Protein AF-A0A657B4T4-F1 (afdb_monomer)

Radius of gyration: 13.11 Å; Cα contacts (8 Å, |Δi|>4): 41; chains: 1; bounding box: 29×31×33 Å

pLDDT: mean 88.01, std 9.2, range [48.56, 96.19]

Foldseek 3Di:
DDADPDDDDDPVNVVVLVPDDPQQVVQVVVQVVVCRVPVVAADQDDDPRNVDGDHDGDGPVDD

Mean predicted aligned error: 5.09 Å

Structure (mmCIF, N/CA/C/O backbone):
data_AF-A0A657B4T4-F1
#
_entry.id   AF-A0A657B4T4-F1
#
loop_
_atom_site.group_PDB
_atom_site.id
_atom_site.type_symbol
_atom_site.label_atom_id
_atom_site.label_alt_id
_atom_site.label_comp_id
_atom_site.label_asym_id
_atom_site.label_entity_id
_atom_site.label_seq_id
_atom_site.pdbx_PDB_ins_code
_atom_site.Cartn_x
_atom_site.Cartn_y
_atom_site.Cartn_z
_atom_site.occupancy
_atom_site.B_iso_or_equiv
_atom_site.auth_seq_id
_atom_site.auth_comp_id
_atom_site.auth_asym_id
_atom_site.auth_atom_id
_atom_site.pdbx_PDB_model_num
ATOM 1 N N . MET A 1 1 ? -7.380 -6.947 -20.863 1.00 59.47 1 MET A N 1
ATOM 2 C CA . MET A 1 1 ? -7.449 -6.129 -19.631 1.00 59.47 1 MET A CA 1
ATOM 3 C C . MET A 1 1 ? -6.374 -6.640 -18.688 1.00 59.47 1 MET A C 1
ATOM 5 O O . MET A 1 1 ? -6.230 -7.853 -18.595 1.00 59.47 1 MET A O 1
ATOM 9 N N . ALA A 1 2 ? -5.573 -5.765 -18.074 1.00 65.44 2 ALA A N 1
ATOM 10 C CA . ALA A 1 2 ? -4.593 -6.205 -17.080 1.00 65.44 2 ALA A CA 1
ATOM 11 C C . ALA A 1 2 ? -5.357 -6.792 -15.884 1.00 65.44 2 ALA A C 1
ATOM 13 O O . ALA A 1 2 ? -6.241 -6.131 -15.347 1.00 65.44 2 ALA A O 1
ATOM 14 N N . LYS A 1 3 ? -5.069 -8.042 -15.522 1.00 74.75 3 LYS A N 1
ATOM 15 C CA . LYS A 1 3 ? -5.731 -8.748 -14.423 1.00 74.75 3 LYS A CA 1
ATO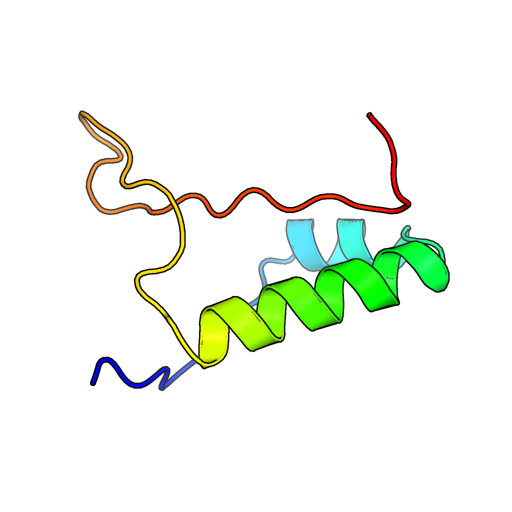M 16 C C . LYS A 1 3 ? -4.796 -8.743 -13.218 1.00 74.75 3 LYS A C 1
ATOM 18 O O . LYS A 1 3 ? -3.636 -9.121 -13.355 1.00 74.75 3 LYS A O 1
ATOM 23 N N . VAL A 1 4 ? -5.278 -8.310 -12.055 1.00 82.50 4 VAL A N 1
ATOM 24 C CA . VAL A 1 4 ? -4.510 -8.436 -10.807 1.00 82.50 4 VAL A CA 1
ATOM 25 C C . VAL A 1 4 ? -4.528 -9.896 -10.377 1.00 82.50 4 VAL A C 1
ATOM 27 O O . VAL A 1 4 ? -5.586 -10.433 -10.064 1.00 82.50 4 VAL A O 1
ATOM 30 N N . GLU A 1 5 ? -3.365 -10.542 -10.375 1.00 82.06 5 GLU A N 1
ATOM 31 C CA . GLU A 1 5 ? -3.237 -11.941 -9.943 1.00 82.06 5 GLU A CA 1
ATOM 32 C C . GLU A 1 5 ? -2.879 -12.057 -8.459 1.00 82.06 5 GLU A C 1
ATOM 34 O O . GLU A 1 5 ? -3.389 -12.931 -7.762 1.00 82.06 5 GLU A O 1
ATOM 39 N N . HIS A 1 6 ? -2.055 -11.137 -7.949 1.00 87.00 6 HIS A N 1
ATOM 40 C CA . HIS A 1 6 ? -1.578 -11.162 -6.571 1.00 87.00 6 HIS A CA 1
ATOM 41 C C . HIS A 1 6 ? -1.519 -9.759 -5.967 1.00 87.00 6 HIS A C 1
ATOM 43 O O . HIS A 1 6 ? -1.030 -8.816 -6.586 1.00 87.00 6 HIS A O 1
ATOM 49 N N . ILE A 1 7 ? -1.981 -9.643 -4.721 1.00 89.25 7 ILE A N 1
ATOM 50 C CA . ILE A 1 7 ? -1.898 -8.420 -3.921 1.00 89.25 7 ILE A CA 1
ATOM 51 C C . ILE A 1 7 ? -0.979 -8.703 -2.738 1.00 89.25 7 ILE A C 1
ATOM 53 O O . ILE A 1 7 ? -1.242 -9.599 -1.936 1.00 89.25 7 ILE A O 1
ATOM 57 N N . LEU A 1 8 ? 0.099 -7.930 -2.627 1.00 92.25 8 LEU A N 1
ATOM 58 C CA . LEU A 1 8 ? 1.072 -8.048 -1.546 1.00 92.25 8 LEU A CA 1
ATOM 59 C C . LEU A 1 8 ? 1.030 -6.799 -0.669 1.00 92.25 8 LEU A C 1
ATOM 61 O O . LEU A 1 8 ? 0.984 -5.673 -1.161 1.00 92.25 8 LEU A O 1
ATOM 65 N N . GLN A 1 9 ? 1.079 -7.004 0.645 1.00 92.31 9 GLN A N 1
ATOM 66 C CA . GLN A 1 9 ? 1.108 -5.927 1.627 1.00 92.31 9 GLN A CA 1
ATOM 67 C C . GLN A 1 9 ? 2.450 -5.929 2.355 1.00 92.31 9 GLN A C 1
ATOM 69 O O . GLN A 1 9 ? 2.839 -6.928 2.959 1.00 92.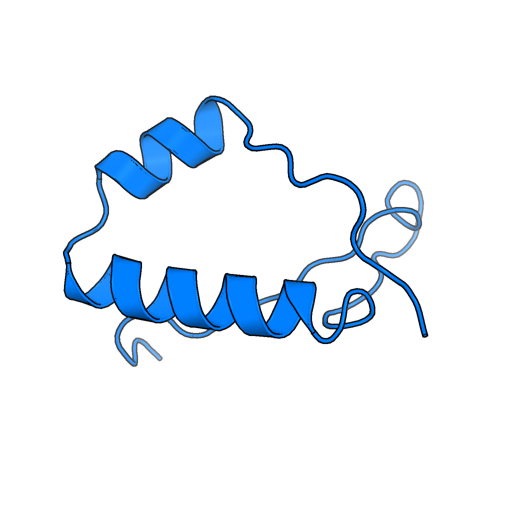31 9 GLN A O 1
ATOM 74 N N . THR A 1 10 ? 3.152 -4.797 2.351 1.00 95.19 10 THR A N 1
ATOM 75 C CA . THR A 1 10 ? 4.407 -4.669 3.097 1.00 95.19 10 THR A CA 1
ATOM 76 C C . THR A 1 10 ? 4.150 -4.509 4.603 1.00 95.19 10 THR A C 1
ATOM 78 O O . THR A 1 10 ? 3.122 -3.955 5.017 1.00 95.19 10 THR A O 1
ATOM 81 N N . PRO A 1 11 ? 5.090 -4.929 5.472 1.00 96.19 11 PRO A N 1
ATOM 82 C CA . PRO A 1 11 ? 4.945 -4.770 6.920 1.00 96.19 11 PRO A CA 1
ATOM 83 C C . PRO A 1 11 ? 4.768 -3.311 7.364 1.00 96.19 11 PRO A C 1
ATOM 85 O O . PRO A 1 11 ? 4.037 -3.033 8.317 1.00 96.19 11 PRO A O 1
ATOM 88 N N . THR A 1 12 ? 5.419 -2.368 6.677 1.00 95.25 12 THR A N 1
ATOM 89 C CA . THR A 1 12 ? 5.298 -0.926 6.944 1.00 95.25 12 THR A CA 1
ATOM 90 C C . THR A 1 12 ? 3.897 -0.418 6.622 1.00 95.25 12 THR A C 1
ATOM 92 O O . THR A 1 12 ? 3.299 0.272 7.450 1.00 95.25 12 THR A O 1
ATOM 95 N N . PHE A 1 13 ? 3.327 -0.838 5.490 1.00 94.00 13 PHE A N 1
ATOM 96 C CA . PHE A 1 13 ? 1.956 -0.503 5.119 1.00 94.00 13 PHE A CA 1
ATOM 97 C C . PHE A 1 13 ? 0.949 -1.077 6.122 1.00 94.00 13 PHE A C 1
ATOM 99 O O . PHE A 1 13 ? 0.091 -0.348 6.617 1.00 94.00 13 PHE A O 1
ATOM 106 N N . LYS A 1 14 ? 1.102 -2.343 6.532 1.00 94.25 14 LYS A N 1
ATOM 107 C CA . LYS A 1 14 ? 0.236 -2.962 7.553 1.00 94.25 14 LYS A CA 1
ATOM 108 C C . LYS A 1 14 ? 0.239 -2.179 8.873 1.00 94.25 14 LYS A C 1
ATOM 110 O O . LYS A 1 14 ? -0.816 -1.957 9.472 1.00 94.25 14 LYS A O 1
ATOM 115 N N . LYS A 1 15 ? 1.417 -1.726 9.324 1.00 95.31 15 LYS A N 1
ATOM 116 C CA . LYS A 1 15 ? 1.548 -0.880 10.525 1.00 95.31 15 LYS A CA 1
ATOM 117 C C . LYS A 1 15 ? 0.867 0.482 10.349 1.00 95.31 15 LYS A C 1
ATOM 119 O O . LYS A 1 15 ? 0.263 0.958 11.308 1.00 95.31 15 LYS A O 1
ATOM 124 N N . ALA A 1 16 ? 0.940 1.087 9.162 1.00 93.62 16 ALA A N 1
ATOM 125 C CA . ALA A 1 16 ? 0.267 2.351 8.860 1.00 93.62 16 ALA A CA 1
ATOM 126 C C . ALA A 1 16 ? -1.262 2.194 8.879 1.0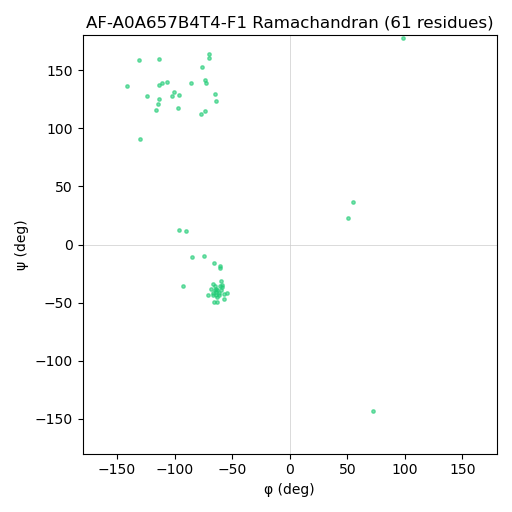0 93.62 16 ALA A C 1
ATOM 128 O O . ALA A 1 16 ? -1.935 2.918 9.610 1.00 93.62 16 ALA A O 1
ATOM 129 N N . VAL A 1 17 ? -1.801 1.181 8.190 1.00 93.06 17 VAL A N 1
ATOM 130 C CA . VAL A 1 17 ? -3.247 0.891 8.154 1.00 93.06 17 VAL A CA 1
ATOM 131 C C . VAL A 1 17 ? -3.814 0.624 9.547 1.00 93.06 17 VAL A C 1
ATOM 133 O O . VAL A 1 17 ? -4.924 1.054 9.861 1.00 93.06 17 VAL A O 1
ATOM 136 N N . LYS A 1 18 ? -3.047 -0.033 10.426 1.00 93.88 18 LYS A N 1
ATOM 137 C CA . LYS A 1 18 ? -3.473 -0.284 11.812 1.00 93.88 18 LYS A CA 1
ATOM 138 C C . LYS A 1 18 ? -3.763 1.010 12.587 1.00 93.88 18 LYS A C 1
ATOM 140 O O . LYS A 1 18 ? -4.629 0.991 13.456 1.00 93.88 18 LYS A O 1
ATOM 145 N N . LYS A 1 19 ? -3.068 2.110 12.278 1.00 93.12 19 LYS A N 1
ATOM 146 C CA . LYS A 1 19 ? -3.231 3.415 12.943 1.00 93.12 19 LYS A CA 1
ATOM 147 C C . LYS A 1 19 ? -4.372 4.262 12.363 1.00 93.12 19 LYS A C 1
ATOM 149 O O . LYS A 1 19 ? -4.710 5.281 12.957 1.00 93.12 19 LYS A O 1
ATOM 154 N N . LEU A 1 20 ? -4.948 3.868 11.226 1.00 92.19 20 LEU A N 1
ATOM 155 C CA . LEU A 1 20 ? -6.016 4.622 10.569 1.00 92.19 20 LEU A CA 1
ATOM 156 C C . LEU A 1 20 ? -7.346 4.488 11.317 1.00 92.19 20 LEU A C 1
ATOM 158 O O . LEU A 1 20 ? -7.711 3.407 11.795 1.00 92.19 20 LEU A O 1
ATOM 162 N N . LYS A 1 21 ? -8.095 5.592 11.368 1.00 92.44 21 LYS A N 1
ATOM 163 C CA . LYS A 1 21 ? -9.473 5.626 11.873 1.00 92.44 21 LYS A CA 1
ATOM 164 C C . LYS A 1 21 ? -10.428 4.905 10.899 1.00 92.44 21 LYS A C 1
ATOM 166 O O . LYS A 1 21 ? -10.086 4.742 9.728 1.00 92.44 21 LYS A O 1
ATOM 171 N N . PRO A 1 22 ? -11.629 4.478 11.338 1.00 90.38 22 PRO A N 1
ATOM 172 C CA . PRO A 1 22 ? -12.565 3.747 10.477 1.00 90.38 22 PRO A CA 1
ATOM 173 C C . PRO A 1 22 ? -12.911 4.469 9.166 1.00 90.38 22 PRO A C 1
ATOM 175 O O . PRO A 1 22 ? -12.889 3.852 8.112 1.00 90.38 22 PRO A O 1
ATOM 178 N N . ASN A 1 23 ? -13.133 5.785 9.211 1.00 89.06 23 ASN A N 1
ATOM 179 C CA . ASN A 1 23 ? -13.404 6.603 8.023 1.00 89.06 23 ASN A CA 1
ATOM 180 C C . ASN A 1 23 ? -12.242 6.605 7.013 1.00 89.06 23 ASN A C 1
ATOM 182 O O . ASN A 1 23 ? -12.463 6.460 5.819 1.00 89.06 23 ASN A O 1
ATOM 186 N N . GLN A 1 24 ? -11.002 6.706 7.497 1.00 90.94 24 GLN A N 1
ATOM 187 C CA . GLN A 1 24 ? -9.798 6.634 6.666 1.00 90.94 24 GLN A CA 1
ATOM 188 C C . GLN A 1 24 ? -9.656 5.266 5.995 1.00 90.94 24 GLN A C 1
ATOM 190 O O . GLN A 1 24 ? -9.245 5.182 4.842 1.00 90.94 24 GLN A O 1
ATOM 195 N N . LYS A 1 25 ? -9.990 4.188 6.714 1.00 91.69 25 LYS A N 1
ATOM 196 C CA . LYS A 1 25 ? -9.949 2.831 6.157 1.00 91.69 25 LYS A CA 1
ATOM 197 C C . LYS A 1 25 ? -10.947 2.662 5.022 1.00 91.69 25 LYS A C 1
ATOM 199 O O . LYS A 1 25 ? -10.567 2.109 4.002 1.00 91.69 25 LYS A O 1
ATOM 204 N N . THR A 1 26 ? -12.156 3.206 5.157 1.00 91.81 26 THR A N 1
ATOM 205 C CA . THR A 1 26 ? -13.150 3.180 4.078 1.00 91.81 26 THR A CA 1
ATOM 206 C C . THR A 1 26 ? -12.616 3.827 2.799 1.00 91.81 26 THR A C 1
ATOM 208 O O . THR A 1 26 ? -12.715 3.226 1.734 1.00 91.81 26 THR A O 1
ATOM 211 N N . ASP A 1 27 ? -11.998 5.008 2.897 1.00 92.06 27 ASP A N 1
ATOM 212 C CA . ASP A 1 27 ? -11.421 5.689 1.727 1.00 92.06 27 ASP A CA 1
ATOM 213 C C . ASP A 1 27 ? -10.257 4.894 1.113 1.00 92.06 27 ASP A C 1
ATOM 215 O O . ASP A 1 27 ? -10.129 4.802 -0.107 1.00 92.06 27 ASP A O 1
ATOM 219 N N . LEU A 1 28 ? -9.419 4.280 1.955 1.00 92.69 28 LEU A N 1
ATOM 220 C CA . LEU A 1 28 ? -8.335 3.410 1.501 1.00 92.69 28 LEU A CA 1
ATOM 221 C C . LEU A 1 28 ? -8.866 2.164 0.778 1.00 92.69 28 LEU A C 1
ATOM 223 O O . LEU A 1 28 ? -8.331 1.789 -0.263 1.00 92.69 28 LEU A O 1
ATOM 227 N N . ASP A 1 29 ? -9.904 1.525 1.314 1.00 92.56 29 ASP A N 1
ATOM 228 C CA . ASP A 1 29 ? -10.496 0.321 0.730 1.00 92.56 29 ASP A CA 1
ATOM 229 C C . ASP A 1 29 ? -11.125 0.618 -0.639 1.00 92.56 29 ASP A C 1
ATOM 231 O O . ASP A 1 29 ? -11.040 -0.210 -1.547 1.00 92.56 29 ASP A O 1
ATOM 235 N N . LEU A 1 30 ? -11.714 1.805 -0.814 1.00 93.00 30 LEU A N 1
ATOM 236 C CA . LEU A 1 30 ? -12.200 2.275 -2.114 1.00 93.00 30 LEU A CA 1
ATOM 237 C C . LEU A 1 30 ? -11.048 2.441 -3.112 1.00 93.00 30 LEU A C 1
ATOM 239 O O . LEU A 1 30 ? -11.106 1.859 -4.192 1.00 93.00 30 LEU A O 1
ATOM 243 N N . ALA A 1 31 ? -9.970 3.124 -2.721 1.00 92.31 31 ALA A N 1
ATOM 244 C CA . ALA A 1 31 ? -8.805 3.315 -3.588 1.00 92.31 31 ALA A CA 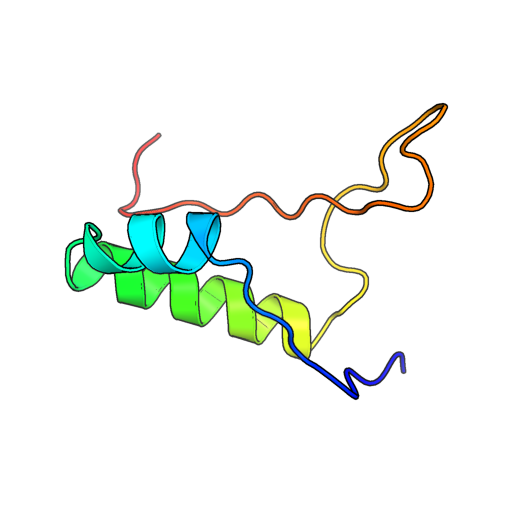1
ATOM 245 C C . ALA A 1 31 ? -8.145 1.984 -4.002 1.00 92.31 31 ALA A C 1
ATOM 247 O O . ALA A 1 31 ? -7.677 1.827 -5.130 1.00 92.31 31 ALA A O 1
ATOM 248 N N . ILE A 1 32 ? -8.125 0.988 -3.107 1.00 91.69 32 ILE A N 1
ATOM 249 C CA . ILE A 1 32 ? -7.627 -0.357 -3.427 1.00 91.69 32 ILE A CA 1
ATOM 250 C C . ILE A 1 32 ? -8.536 -1.043 -4.455 1.00 91.69 32 ILE A C 1
ATOM 252 O O . ILE A 1 32 ? -8.021 -1.663 -5.384 1.00 91.69 32 ILE A O 1
ATOM 256 N N . LYS A 1 33 ? -9.864 -0.930 -4.330 1.00 92.19 33 LYS A N 1
ATOM 257 C CA . LYS A 1 33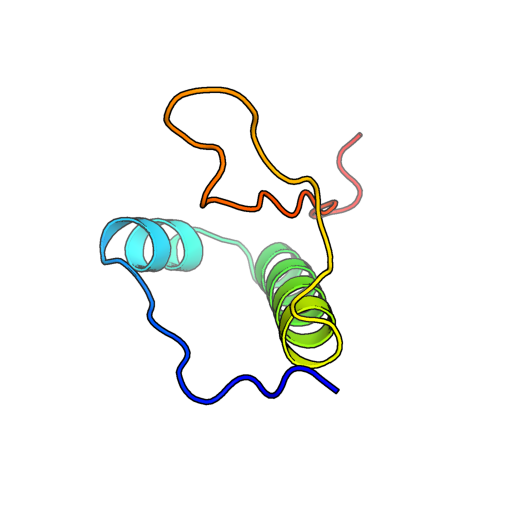 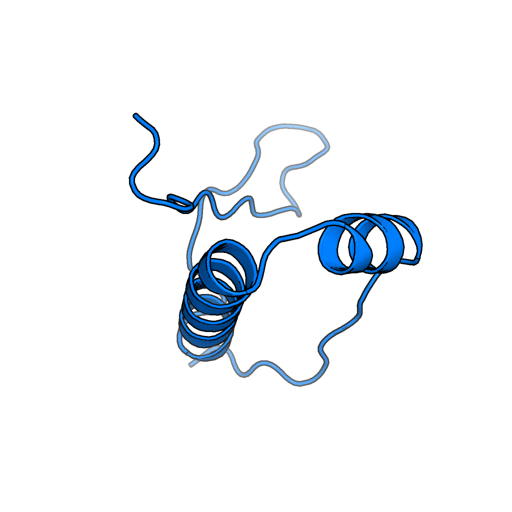? -10.805 -1.496 -5.314 1.00 92.19 33 LYS A CA 1
ATOM 258 C C . LYS A 1 33 ? -10.622 -0.873 -6.697 1.00 92.19 33 LYS A C 1
ATOM 260 O O . LYS A 1 33 ? -10.538 -1.615 -7.670 1.00 92.19 33 LYS A O 1
ATOM 265 N N . GLU A 1 34 ? -10.458 0.447 -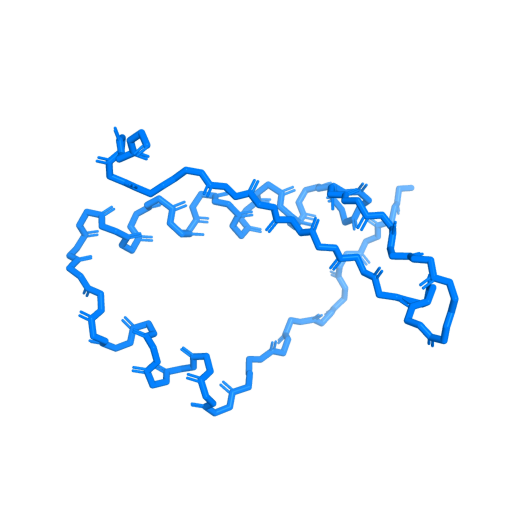6.774 1.00 91.69 34 GLU A N 1
ATOM 266 C CA . GLU A 1 34 ? -10.183 1.146 -8.039 1.00 91.69 34 GLU A CA 1
ATOM 267 C C . GLU A 1 34 ? -8.878 0.658 -8.693 1.00 91.69 34 GLU A C 1
ATOM 269 O O . GLU A 1 34 ? -8.819 0.464 -9.907 1.00 91.69 34 GLU A O 1
ATOM 274 N N . LEU A 1 35 ? -7.840 0.393 -7.892 1.00 90.62 35 LEU A N 1
ATOM 275 C CA . LEU A 1 35 ? -6.575 -0.195 -8.353 1.00 90.62 35 LEU A CA 1
ATOM 276 C C . LEU A 1 35 ? -6.721 -1.646 -8.837 1.00 90.62 35 LEU A C 1
ATOM 278 O O . LEU A 1 35 ? -6.003 -2.058 -9.747 1.00 90.62 35 LEU A O 1
ATOM 282 N N . ILE A 1 36 ? -7.619 -2.429 -8.233 1.00 89.69 36 ILE A N 1
ATOM 283 C CA . ILE A 1 36 ? -7.893 -3.810 -8.656 1.00 89.69 36 ILE A CA 1
ATOM 284 C C . ILE A 1 36 ? -8.637 -3.823 -9.993 1.00 89.69 36 ILE A C 1
ATOM 286 O O . ILE A 1 36 ? -8.295 -4.613 -10.874 1.00 89.69 36 ILE A O 1
ATOM 290 N N . GLU A 1 37 ? -9.631 -2.949 -10.154 1.00 90.19 37 GLU A N 1
ATOM 291 C CA . GLU A 1 37 ? -10.392 -2.806 -11.400 1.00 90.19 37 GLU A CA 1
ATOM 292 C C . GLU A 1 37 ? -9.535 -2.222 -12.526 1.00 90.19 37 GLU A C 1
ATOM 294 O O . GLU A 1 37 ? -9.621 -2.664 -13.675 1.00 90.19 37 GLU A O 1
ATOM 299 N N . ASN A 1 38 ? -8.669 -1.261 -12.196 1.00 89.19 38 ASN A N 1
ATOM 300 C CA . ASN A 1 38 ? -7.749 -0.645 -13.137 1.00 89.19 38 ASN A CA 1
ATOM 301 C C . ASN A 1 38 ? -6.308 -0.631 -12.594 1.00 89.19 38 ASN A C 1
ATOM 303 O O . ASN A 1 38 ? -5.863 0.355 -12.003 1.00 89.19 38 ASN A O 1
ATOM 307 N N . PRO A 1 39 ? -5.506 -1.670 -12.885 1.00 86.75 39 PRO A N 1
ATOM 308 C CA . PRO A 1 39 ? -4.104 -1.737 -12.455 1.00 86.75 39 PRO A CA 1
ATOM 309 C C . PRO A 1 39 ? -3.213 -0.669 -13.100 1.00 86.75 39 PRO A C 1
ATOM 311 O O . PRO A 1 39 ? -2.095 -0.414 -12.652 1.00 86.75 39 PRO A O 1
ATOM 314 N N . LEU A 1 40 ? -3.696 -0.048 -14.181 1.00 87.06 40 LEU A N 1
ATOM 315 C CA . LEU A 1 40 ? -3.028 1.052 -14.869 1.00 87.06 40 LEU A CA 1
ATOM 316 C C . LEU A 1 40 ? -3.445 2.421 -14.311 1.00 87.06 40 LEU A C 1
ATOM 318 O O . LEU A 1 40 ? -3.116 3.450 -14.908 1.00 87.06 40 LEU A O 1
ATOM 322 N N . LEU A 1 41 ? -4.139 2.458 -13.174 1.00 86.62 41 LEU A N 1
ATOM 323 C CA . LEU A 1 41 ? -4.469 3.684 -12.463 1.00 86.62 41 LEU A CA 1
ATOM 324 C C . LEU A 1 41 ? -3.221 4.266 -11.771 1.00 86.62 41 LEU A C 1
ATOM 326 O O . LEU A 1 41 ? -2.403 3.547 -11.197 1.00 86.62 41 LEU A O 1
ATOM 330 N N . GLY A 1 42 ? -3.073 5.590 -11.823 1.00 86.69 42 GLY A N 1
ATOM 331 C CA . GLY A 1 42 ? -1.943 6.314 -11.234 1.00 86.69 42 GLY A CA 1
ATOM 332 C C . GLY A 1 42 ? -0.839 6.687 -12.226 1.00 86.69 42 GLY A C 1
ATOM 333 O O . GLY A 1 42 ? -0.889 6.377 -13.416 1.00 86.69 42 GLY A O 1
ATOM 334 N N . GLU A 1 43 ? 0.168 7.386 -11.714 1.00 90.12 43 GLU A N 1
ATOM 335 C CA . GLU A 1 43 ? 1.242 7.970 -12.515 1.00 90.12 43 GLU A CA 1
ATOM 336 C C . GLU A 1 43 ? 2.467 7.054 -12.537 1.00 90.12 43 GLU A C 1
ATOM 338 O O . GLU A 1 43 ? 2.973 6.646 -11.487 1.00 90.12 43 GLU A O 1
ATOM 343 N N . LEU A 1 44 ? 2.967 6.756 -13.739 1.00 91.69 44 LEU A N 1
ATOM 344 C CA . LEU A 1 44 ? 4.275 6.132 -13.925 1.00 91.69 44 LEU A CA 1
ATOM 345 C C . LEU A 1 44 ? 5.366 7.094 -13.453 1.00 91.69 44 LEU A C 1
ATOM 347 O O . LEU A 1 44 ? 5.407 8.265 -13.846 1.00 91.69 44 LEU A O 1
ATOM 351 N N . LYS A 1 45 ? 6.266 6.594 -12.611 1.00 92.50 45 LYS A N 1
ATOM 352 C CA . LYS A 1 45 ? 7.460 7.339 -12.217 1.00 92.50 45 LYS A CA 1
ATOM 353 C C . LYS A 1 45 ? 8.435 7.449 -13.398 1.00 92.50 45 LYS A C 1
ATOM 355 O O . LYS A 1 45 ? 8.302 6.766 -14.407 1.00 92.50 45 LYS A O 1
ATOM 360 N N . ARG A 1 46 ? 9.397 8.367 -13.294 1.00 90.81 46 ARG A N 1
ATOM 361 C CA . ARG A 1 46 ? 10.449 8.592 -14.303 1.00 90.81 46 ARG A CA 1
ATOM 362 C C . ARG A 1 46 ? 11.815 8.206 -13.728 1.00 90.81 46 ARG A C 1
ATOM 364 O O . ARG A 1 46 ? 11.971 8.188 -12.507 1.00 90.81 46 ARG A O 1
ATOM 371 N N . GLY A 1 47 ? 12.788 7.946 -14.602 1.00 91.38 47 GLY A N 1
ATOM 372 C CA . GLY A 1 47 ? 14.155 7.572 -14.217 1.00 91.38 47 GLY A CA 1
ATOM 373 C C . GLY A 1 47 ? 14.238 6.149 -13.664 1.00 91.38 47 GLY A C 1
ATOM 374 O O . GLY A 1 47 ? 13.500 5.274 -14.110 1.00 91.38 47 GLY A O 1
ATOM 375 N N . ASP A 1 48 ? 15.082 5.930 -12.656 1.00 90.56 48 ASP A N 1
ATOM 376 C CA . ASP A 1 48 ? 15.340 4.597 -12.081 1.00 90.56 48 ASP A CA 1
ATOM 377 C C . ASP A 1 48 ? 14.091 3.920 -11.493 1.00 90.56 48 ASP A C 1
ATOM 379 O O . ASP A 1 48 ? 14.038 2.703 -11.355 1.00 90.56 48 ASP A O 1
ATOM 383 N N . LEU A 1 49 ? 13.051 4.699 -11.178 1.00 91.81 49 LEU A N 1
ATOM 384 C CA . LEU A 1 49 ? 11.778 4.205 -10.653 1.00 91.81 49 LEU A CA 1
ATOM 385 C C . LEU A 1 49 ? 10.712 4.013 -11.740 1.00 91.81 49 LEU A C 1
ATOM 387 O O . LEU A 1 49 ? 9.547 3.840 -11.400 1.00 91.81 49 LEU A O 1
ATOM 391 N N . ALA A 1 50 ? 11.063 4.043 -13.029 1.00 88.69 50 ALA A N 1
ATOM 392 C CA . ALA A 1 50 ? 10.095 3.972 -14.132 1.00 88.69 50 ALA A CA 1
ATOM 393 C C . ALA A 1 50 ? 9.242 2.692 -14.166 1.00 88.69 50 ALA A C 1
ATOM 395 O O . ALA A 1 50 ? 8.163 2.682 -14.755 1.00 88.69 50 ALA A O 1
ATOM 396 N N . PHE A 1 51 ? 9.680 1.633 -13.486 1.00 87.62 51 PHE A N 1
ATOM 397 C CA . PHE A 1 51 ? 8.896 0.412 -13.298 1.00 87.62 51 PHE A CA 1
ATOM 398 C C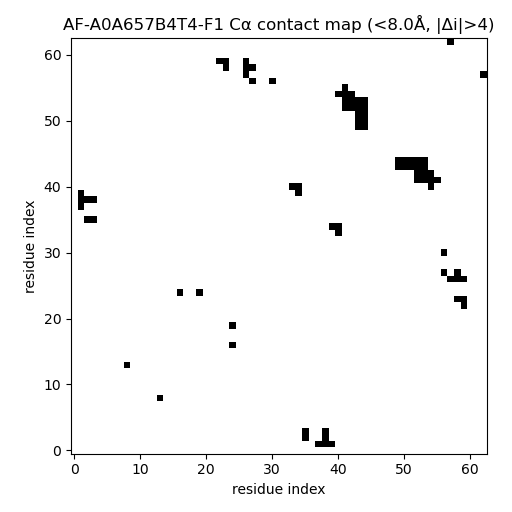 . PHE A 1 51 ? 7.756 0.568 -12.273 1.00 87.62 51 PHE A C 1
ATOM 400 O O . PHE A 1 51 ? 6.920 -0.325 -12.143 1.00 87.62 51 PHE A O 1
ATOM 407 N N . LEU A 1 52 ? 7.713 1.677 -11.525 1.00 90.38 52 LEU A N 1
ATOM 408 C CA . LEU A 1 52 ? 6.792 1.894 -10.416 1.00 90.38 52 LEU A CA 1
ATOM 409 C C . LEU A 1 52 ? 5.685 2.888 -10.786 1.00 90.38 52 LEU A C 1
ATOM 411 O O . LEU A 1 52 ? 5.916 3.924 -11.414 1.00 90.38 52 LEU A O 1
ATOM 415 N N . ARG A 1 53 ? 4.467 2.588 -10.332 1.00 91.25 53 ARG A N 1
ATOM 416 C CA . ARG A 1 53 ? 3.295 3.462 -10.448 1.00 91.25 53 ARG A CA 1
ATOM 417 C C . ARG A 1 53 ? 2.886 3.973 -9.078 1.00 91.25 53 ARG A C 1
ATOM 419 O O . ARG A 1 53 ? 2.901 3.226 -8.102 1.00 91.25 53 ARG A O 1
ATOM 426 N N . VAL A 1 54 ? 2.515 5.247 -9.008 1.00 91.94 54 VAL A N 1
ATOM 427 C CA . VAL A 1 54 ? 2.003 5.868 -7.785 1.00 91.94 54 VAL A CA 1
ATOM 428 C C . VAL A 1 54 ? 0.566 6.304 -8.009 1.00 91.94 54 VAL A C 1
ATOM 430 O O . VAL A 1 54 ? 0.287 7.193 -8.810 1.00 91.94 54 VAL A O 1
ATOM 433 N N . HIS A 1 55 ? -0.341 5.692 -7.258 1.00 92.38 55 HIS A N 1
ATOM 434 C CA . HIS A 1 55 ? -1.728 6.115 -7.174 1.00 92.38 55 HIS A CA 1
ATOM 435 C C . HIS A 1 55 ? -1.913 6.992 -5.929 1.00 92.38 55 HIS A C 1
ATOM 437 O O . HIS A 1 55 ? -1.675 6.548 -4.804 1.00 92.38 55 HIS A O 1
ATOM 443 N N . LYS A 1 56 ? -2.287 8.258 -6.134 1.00 90.81 56 LYS A N 1
ATOM 444 C CA . LYS A 1 56 ? -2.635 9.195 -5.060 1.00 90.81 56 LYS A CA 1
ATOM 445 C C . LYS A 1 56 ? -4.154 9.271 -4.969 1.00 90.81 56 LYS A C 1
ATOM 447 O O . LYS A 1 56 ? -4.806 9.510 -5.979 1.00 90.81 56 LYS A O 1
ATOM 452 N N . PHE A 1 57 ? -4.688 9.138 -3.765 1.00 89.75 57 PHE A N 1
ATOM 453 C CA . PHE A 1 57 ? -6.116 9.248 -3.490 1.00 89.75 57 PHE A CA 1
ATOM 454 C C . PHE A 1 57 ? -6.344 10.194 -2.312 1.00 89.75 57 PHE A C 1
ATOM 456 O O . PHE A 1 57 ? -5.435 10.464 -1.522 1.00 89.75 57 PHE A O 1
ATOM 463 N N . LYS A 1 58 ? -7.558 10.733 -2.217 1.00 88.12 58 LYS A N 1
ATOM 464 C CA . LYS A 1 58 ? -7.948 11.615 -1.116 1.00 88.12 58 LYS A CA 1
ATOM 465 C C . LYS A 1 58 ? -8.437 10.775 0.055 1.00 88.12 58 LYS A C 1
ATOM 467 O O . LYS A 1 58 ? -9.188 9.829 -0.138 1.00 88.12 58 LYS A O 1
ATOM 472 N N . MET A 1 59 ? -8.053 11.165 1.264 1.00 87.75 59 MET A N 1
ATOM 473 C CA . MET A 1 59 ? -8.473 10.505 2.497 1.00 87.75 59 MET A CA 1
ATOM 474 C C . MET A 1 59 ? -9.128 11.541 3.422 1.00 87.75 59 MET A C 1
ATOM 476 O O . MET A 1 59 ? -8.571 12.611 3.661 1.00 87.75 59 MET A O 1
ATOM 480 N N . VAL A 1 60 ? -10.335 11.245 3.911 1.00 80.19 60 VAL A N 1
ATOM 481 C CA . VAL A 1 60 ? -11.149 12.067 4.831 1.00 80.19 60 VAL A CA 1
ATOM 482 C C . VAL A 1 60 ? -11.399 13.486 4.315 1.00 80.19 60 VAL A C 1
ATOM 484 O O . VAL A 1 60 ? -11.421 14.445 5.078 1.00 80.19 60 VAL A O 1
ATOM 487 N N . LYS A 1 61 ? -11.584 13.645 2.997 1.00 68.06 61 LYS A N 1
ATOM 488 C CA . LYS A 1 61 ? -11.784 14.961 2.353 1.00 68.06 61 LYS A CA 1
ATOM 489 C C . LYS A 1 61 ? -10.726 16.010 2.751 1.00 68.06 61 LYS A C 1
ATOM 491 O O . LYS A 1 61 ? -10.997 17.205 2.659 1.00 68.06 61 LYS A O 1
ATOM 496 N N . GLN A 1 62 ? -9.547 15.581 3.206 1.00 57.91 62 GLN A N 1
ATOM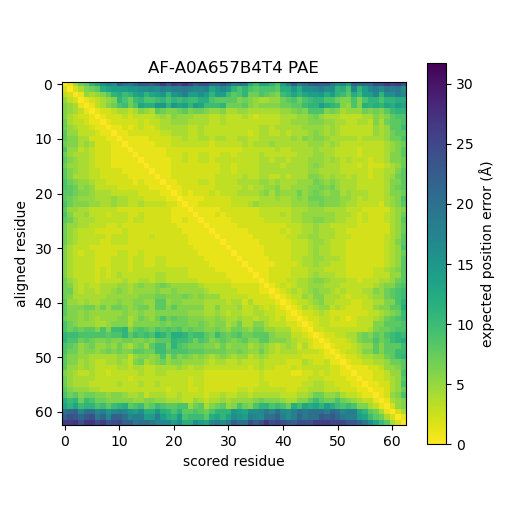 497 C CA . GLN A 1 62 ? -8.503 16.496 3.634 1.00 57.91 62 GLN A CA 1
ATOM 498 C C . GLN A 1 62 ? -7.844 17.069 2.373 1.00 57.91 62 GLN A C 1
ATOM 500 O O . GLN A 1 62 ? -7.289 16.319 1.566 1.00 57.91 62 GLN A O 1
ATOM 505 N N . LEU A 1 63 ? -8.059 18.373 2.170 1.00 48.56 63 LEU A N 1
ATOM 506 C CA . LEU A 1 63 ? -7.455 19.206 1.127 1.00 48.56 63 LEU A CA 1
ATOM 507 C C . LEU A 1 63 ? -5.940 19.305 1.312 1.00 48.56 63 LEU A C 1
ATOM 509 O O . LEU A 1 63 ? -5.506 19.414 2.482 1.00 48.56 63 LEU A O 1
#

Secondary structure (DSSP, 8-state):
----------HHHHHHHHTS-HHHHHHHHHHHHHHHH-TT-SEEP-GGGTT-EE-----TT--

Sequence (63 aa):
MAKVEHILQTPTFKKAVKKLKPNQKTDLDLAIKELIENPLLGELKRGDLAFLRVHKFKMVKQL

Solvent-accessible surface area (backbone atoms only — not comparable to full-atom values): 4092 Å² total; per-residue (Å²): 130,79,74,76,87,78,89,85,83,54,74,67,56,56,58,52,59,69,73,50,52,74,69,42,46,54,40,50,55,51,54,51,50,52,40,54,74,34,68,79,56,54,46,69,41,71,73,97,46,44,92,41,68,52,69,85,79,74,50,78,84,60,127